Protein AF-A0A1B8X0Z5-F1 (afdb_monomer_lite)

Radius of gyration: 20.13 Å; chains: 1; bounding box: 53×39×44 Å

Structure (mmCIF, N/CA/C/O backbone):
data_AF-A0A1B8X0Z5-F1
#
_entry.id   AF-A0A1B8X0Z5-F1
#
loop_
_atom_site.group_PDB
_atom_site.id
_atom_site.type_symbol
_atom_site.label_atom_id
_atom_site.label_alt_id
_atom_site.label_comp_id
_atom_site.label_asym_id
_atom_site.label_entity_id
_atom_site.label_seq_id
_atom_site.pdbx_PDB_ins_code
_atom_site.Cartn_x
_atom_site.Cartn_y
_atom_site.Cartn_z
_atom_site.occupancy
_atom_site.B_iso_or_equiv
_atom_site.auth_seq_id
_atom_site.auth_comp_id
_atom_site.auth_asym_id
_atom_site.auth_atom_id
_atom_site.pdbx_PDB_model_num
ATOM 1 N N . MET A 1 1 ? -44.911 -23.097 -28.411 1.00 46.66 1 MET A N 1
ATOM 2 C CA . MET A 1 1 ? -45.137 -22.962 -26.957 1.00 46.66 1 MET A CA 1
ATOM 3 C C . MET A 1 1 ? -43.966 -23.607 -26.243 1.00 46.66 1 MET A C 1
ATOM 5 O O . MET A 1 1 ? -43.732 -24.787 -26.460 1.00 46.66 1 MET A O 1
ATOM 9 N N . ILE A 1 2 ? -43.201 -22.825 -25.483 1.00 51.16 2 ILE A N 1
ATOM 10 C CA . ILE A 1 2 ? -42.124 -23.308 -24.607 1.00 51.16 2 ILE A CA 1
ATOM 11 C C . ILE A 1 2 ? -42.709 -23.283 -23.184 1.00 51.16 2 ILE A C 1
ATOM 13 O O . ILE A 1 2 ? -43.370 -22.294 -22.869 1.00 51.16 2 ILE A O 1
ATOM 17 N N . PRO A 1 3 ? -42.548 -24.329 -22.352 1.00 51.81 3 PRO A N 1
ATOM 18 C CA . PRO A 1 3 ?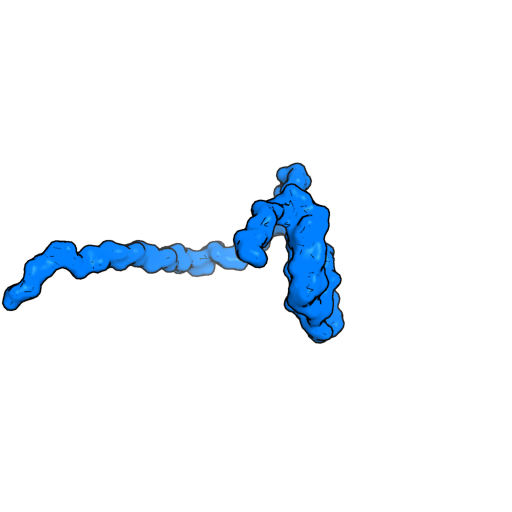 -43.066 -24.321 -20.986 1.00 51.81 3 PRO A CA 1
ATOM 19 C C . PRO A 1 3 ? -42.430 -23.184 -20.181 1.00 51.81 3 PRO A C 1
ATOM 21 O O . PRO A 1 3 ? -41.209 -23.033 -20.189 1.00 51.81 3 PRO A O 1
ATOM 24 N N . GLU A 1 4 ? -43.252 -22.405 -19.482 1.00 57.31 4 GLU A N 1
ATOM 25 C CA . GLU A 1 4 ? -42.855 -21.169 -18.786 1.00 57.31 4 GLU A CA 1
ATOM 26 C C . GLU A 1 4 ? -42.009 -21.398 -17.516 1.00 57.31 4 GLU A C 1
ATOM 28 O O . GLU A 1 4 ? -41.686 -20.460 -16.798 1.00 57.31 4 GLU A O 1
ATOM 33 N N . ASP A 1 5 ? -41.580 -22.633 -17.250 1.00 59.38 5 ASP A N 1
ATOM 34 C CA . ASP A 1 5 ? -40.934 -23.029 -15.990 1.00 59.38 5 ASP A CA 1
ATOM 35 C C . ASP A 1 5 ? -39.395 -22.896 -16.000 1.00 59.38 5 ASP A C 1
ATOM 37 O O . ASP A 1 5 ? -38.677 -23.502 -15.206 1.00 59.38 5 ASP A O 1
ATOM 41 N N . LYS A 1 6 ? -38.856 -22.094 -16.925 1.00 55.28 6 LYS A N 1
ATOM 42 C CA . LYS A 1 6 ? -37.438 -21.689 -16.948 1.00 55.28 6 LYS A CA 1
ATOM 43 C C . LYS A 1 6 ? -37.275 -20.178 -17.084 1.00 55.28 6 LYS A C 1
ATOM 45 O O . LYS A 1 6 ? -36.418 -19.700 -17.823 1.00 55.28 6 LYS A O 1
ATOM 50 N N . VAL A 1 7 ? -38.083 -19.411 -16.356 1.00 57.94 7 VAL A N 1
ATOM 51 C CA . VAL A 1 7 ? -37.730 -18.019 -16.066 1.00 57.94 7 VAL A CA 1
ATOM 52 C C . VAL A 1 7 ? -36.591 -18.068 -15.052 1.00 57.94 7 VAL A C 1
ATOM 54 O O . VAL A 1 7 ? -36.818 -18.241 -13.853 1.00 57.94 7 VAL A O 1
ATOM 57 N N . GLU A 1 8 ? -35.350 -17.978 -15.535 1.00 60.44 8 GLU A N 1
ATOM 58 C CA . GLU A 1 8 ? -34.213 -17.624 -14.687 1.00 60.44 8 GLU A CA 1
ATOM 59 C C . GLU A 1 8 ? -34.641 -16.431 -13.834 1.00 60.44 8 GLU A C 1
ATOM 61 O O . GLU A 1 8 ? -34.981 -15.367 -14.358 1.00 60.44 8 GLU A O 1
ATOM 66 N N . LYS A 1 9 ? -34.685 -16.617 -12.510 1.00 60.44 9 LYS A N 1
ATOM 67 C CA . LYS A 1 9 ? -34.874 -15.506 -11.583 1.00 60.44 9 LYS A CA 1
ATOM 68 C C . LYS A 1 9 ? -33.681 -14.585 -11.780 1.00 60.44 9 LYS A C 1
ATOM 70 O O . LYS A 1 9 ? -32.622 -14.823 -11.205 1.00 60.44 9 LYS A O 1
ATOM 75 N N . LYS A 1 10 ? -33.852 -13.566 -12.625 1.00 59.06 10 LYS A N 1
ATOM 76 C CA . LYS A 1 10 ? -32.898 -12.476 -12.790 1.00 59.06 10 LYS A CA 1
ATOM 77 C C . LYS A 1 10 ? -32.667 -11.935 -11.382 1.00 59.06 10 LYS A C 1
ATOM 79 O O . LYS A 1 10 ? -33.594 -11.392 -10.778 1.00 59.06 10 LYS A O 1
ATOM 84 N N . LEU A 1 11 ? -31.488 -12.198 -10.811 1.00 58.56 11 LEU A N 1
ATOM 85 C CA . LEU A 1 11 ? -31.127 -11.607 -9.529 1.00 58.56 11 LEU A CA 1
ATOM 86 C C . LEU A 1 11 ? -31.308 -10.094 -9.683 1.00 58.56 11 LEU A C 1
ATOM 88 O O . LEU A 1 11 ? -30.933 -9.562 -10.733 1.00 58.56 11 LEU A O 1
ATOM 92 N N . PRO A 1 12 ? -31.942 -9.413 -8.714 1.00 63.94 12 PRO A N 1
ATOM 93 C CA . PRO A 1 12 ? -32.139 -7.979 -8.819 1.00 63.94 12 PRO A CA 1
ATOM 94 C C . PRO A 1 12 ? -30.773 -7.331 -9.033 1.00 63.94 12 PRO A C 1
ATOM 96 O O . PRO A 1 12 ? -29.842 -7.570 -8.264 1.00 63.94 12 PRO A O 1
ATOM 99 N N . GLU A 1 13 ? -30.652 -6.565 -10.116 1.00 57.97 13 GLU A N 1
ATOM 100 C CA . GLU A 1 13 ? -29.447 -5.792 -10.389 1.00 57.97 13 GLU A CA 1
ATOM 101 C C . GLU A 1 13 ? -29.187 -4.897 -9.166 1.00 57.97 13 GLU A C 1
ATOM 103 O O . GLU A 1 13 ? -30.142 -4.307 -8.638 1.00 57.97 13 GLU A O 1
ATOM 108 N N . PRO A 1 14 ? -27.945 -4.849 -8.647 1.00 58.75 14 PRO A N 1
ATOM 109 C CA . PRO A 1 14 ? -27.643 -4.053 -7.469 1.00 58.75 14 PRO A CA 1
ATOM 110 C C . PRO A 1 14 ? -28.035 -2.605 -7.758 1.00 58.75 14 PRO A C 1
ATOM 112 O O . PRO A 1 14 ? -27.530 -1.989 -8.695 1.00 58.75 14 PRO A O 1
ATOM 115 N N . LYS A 1 15 ? -28.983 -2.073 -6.979 1.00 58.41 15 LYS A N 1
ATOM 116 C CA . LYS A 1 15 ? -29.361 -0.662 -7.053 1.00 58.41 15 LYS A CA 1
ATOM 117 C C . LYS A 1 15 ? -28.195 0.146 -6.504 1.00 58.41 15 LYS A C 1
ATOM 119 O O . LYS A 1 15 ? -28.027 0.222 -5.294 1.00 58.41 15 LYS A O 1
ATOM 124 N N . VAL A 1 16 ? -27.385 0.687 -7.404 1.00 56.75 16 VAL A N 1
ATOM 125 C CA . VAL A 1 16 ? -26.374 1.685 -7.070 1.00 56.75 16 VAL A CA 1
ATOM 126 C C . VAL A 1 16 ? -27.131 2.985 -6.812 1.00 56.75 16 VAL A C 1
ATOM 128 O O . VAL A 1 16 ? -27.686 3.574 -7.738 1.00 56.75 16 VAL A O 1
ATOM 131 N N . ASP A 1 17 ? -27.255 3.374 -5.550 1.00 61.19 17 ASP A N 1
ATOM 132 C CA . ASP A 1 17 ? -27.674 4.718 -5.185 1.00 61.19 17 ASP A CA 1
ATOM 133 C C . ASP A 1 17 ? -26.505 5.683 -5.444 1.00 61.19 17 ASP A C 1
ATOM 135 O O . ASP A 1 17 ? -25.356 5.412 -5.106 1.00 61.19 17 ASP A O 1
ATOM 139 N N . GLU A 1 18 ? -26.787 6.824 -6.076 1.00 53.16 18 GLU A N 1
ATOM 140 C CA . GLU A 1 18 ? -25.798 7.870 -6.412 1.00 53.16 18 GLU A CA 1
ATOM 141 C C . GLU A 1 18 ? -25.047 8.425 -5.175 1.00 53.16 18 GLU A C 1
ATOM 143 O O . GLU A 1 18 ? -24.072 9.158 -5.317 1.00 53.16 18 GLU A O 1
ATOM 148 N N . GLU A 1 19 ? -25.458 8.062 -3.953 1.00 55.09 19 GLU A N 1
ATOM 149 C CA . GLU A 1 19 ? -24.892 8.551 -2.690 1.00 55.09 19 GLU A CA 1
ATOM 150 C C . GLU A 1 19 ? -23.940 7.575 -1.963 1.00 55.09 19 GLU A C 1
ATOM 152 O O . GLU A 1 19 ? -23.361 7.962 -0.946 1.00 55.09 19 GLU A O 1
ATOM 157 N N . SER A 1 20 ? -23.689 6.353 -2.452 1.00 49.50 20 SER A N 1
ATOM 158 C CA . SER A 1 20 ? -22.900 5.359 -1.692 1.00 49.50 20 SER A CA 1
ATOM 159 C C . SER A 1 20 ? -21.604 4.900 -2.372 1.00 49.50 20 SER A C 1
ATOM 161 O O . SER A 1 20 ? -21.363 3.718 -2.602 1.00 49.50 20 SER A O 1
ATOM 163 N N . PHE A 1 21 ? -20.699 5.847 -2.633 1.00 50.53 21 PHE A N 1
ATOM 164 C CA . PHE A 1 21 ? -19.259 5.552 -2.758 1.00 50.53 21 PHE A CA 1
ATOM 165 C C . PHE A 1 21 ? -18.401 6.452 -1.868 1.00 50.53 21 PHE A C 1
ATOM 167 O O . PHE A 1 21 ? -17.218 6.678 -2.134 1.00 50.53 21 PHE A O 1
ATOM 174 N N . VAL A 1 22 ? -18.963 6.973 -0.777 1.00 55.00 22 VAL A N 1
ATOM 175 C CA . VAL A 1 22 ? -18.130 7.631 0.226 1.00 55.00 22 VAL A CA 1
ATOM 176 C C . VAL A 1 22 ? -17.447 6.529 1.025 1.00 55.00 22 VAL A C 1
ATOM 178 O O . VAL A 1 22 ? -18.069 5.876 1.857 1.00 55.00 22 VAL A O 1
ATOM 181 N N . ALA A 1 23 ? -16.165 6.288 0.740 1.00 57.59 23 ALA A N 1
ATOM 182 C CA . ALA A 1 23 ? -15.333 5.414 1.556 1.00 57.59 23 ALA A CA 1
ATOM 183 C C . ALA A 1 23 ? -15.333 5.946 2.996 1.00 57.59 23 ALA A C 1
ATOM 185 O O . ALA A 1 23 ? -14.591 6.874 3.323 1.00 57.59 23 ALA A O 1
ATOM 186 N N . THR A 1 24 ? -16.177 5.375 3.852 1.00 60.47 24 THR A N 1
ATOM 187 C CA . THR A 1 24 ? -16.131 5.635 5.286 1.00 60.47 24 THR A CA 1
ATOM 188 C C . THR A 1 24 ? -14.749 5.230 5.798 1.00 60.47 24 THR A C 1
ATOM 190 O O . THR A 1 24 ? -14.260 4.166 5.398 1.00 60.47 24 THR A O 1
ATOM 193 N N . PRO A 1 25 ? -14.097 6.042 6.651 1.00 64.19 25 PRO A N 1
ATOM 194 C CA . PRO A 1 25 ? -12.833 5.660 7.270 1.00 64.19 25 PRO A CA 1
ATOM 195 C C . PRO A 1 25 ? -12.952 4.275 7.910 1.00 64.19 25 PRO A C 1
ATOM 197 O O . PRO A 1 25 ? -13.955 3.985 8.570 1.00 64.19 25 PRO A O 1
ATOM 200 N N . HIS A 1 26 ? -11.958 3.409 7.698 1.00 65.81 26 HIS A N 1
ATOM 201 C CA . HIS A 1 26 ? -11.931 2.127 8.387 1.00 65.81 26 HIS A CA 1
ATOM 202 C C . HIS A 1 26 ? -11.695 2.423 9.870 1.00 65.81 26 HIS A C 1
ATOM 204 O O . HIS A 1 26 ? -10.708 3.062 10.226 1.00 65.81 26 HIS A O 1
ATOM 210 N N . ASN A 1 27 ? -12.650 2.039 10.721 1.00 62.50 27 ASN A N 1
ATOM 211 C CA . ASN A 1 27 ? -12.583 2.263 12.161 1.00 62.50 27 ASN A CA 1
ATOM 212 C C . ASN A 1 27 ? -12.195 0.945 12.853 1.00 62.50 27 ASN A C 1
ATOM 214 O O . ASN A 1 27 ? -13.104 0.208 13.258 1.00 62.50 27 ASN A O 1
ATOM 218 N N . PRO A 1 28 ? -10.888 0.643 12.964 1.00 57.62 28 PRO A N 1
ATOM 219 C CA . PRO A 1 28 ? -10.386 -0.656 13.402 1.00 57.62 28 PRO A CA 1
ATOM 220 C C . PRO A 1 28 ? -10.960 -1.073 14.763 1.00 57.62 28 PRO A C 1
ATOM 222 O O . PRO A 1 28 ? -11.045 -0.261 15.695 1.00 57.62 28 PRO A O 1
ATOM 225 N N . LYS A 1 29 ? -11.397 -2.333 14.875 1.00 57.50 29 LYS A N 1
ATOM 226 C CA . LYS A 1 29 ? -11.906 -2.943 16.119 1.00 57.50 29 LYS A CA 1
ATOM 227 C C . LYS A 1 29 ? -11.453 -4.408 16.195 1.00 57.50 29 LYS A C 1
ATOM 229 O O . LYS A 1 29 ? -12.197 -5.298 15.798 1.00 57.50 29 LYS A O 1
ATOM 234 N N . GLY A 1 30 ? -10.296 -4.665 16.807 1.00 65.25 30 GLY A N 1
ATOM 235 C CA . GLY A 1 30 ? -9.837 -6.023 17.138 1.00 65.25 30 GLY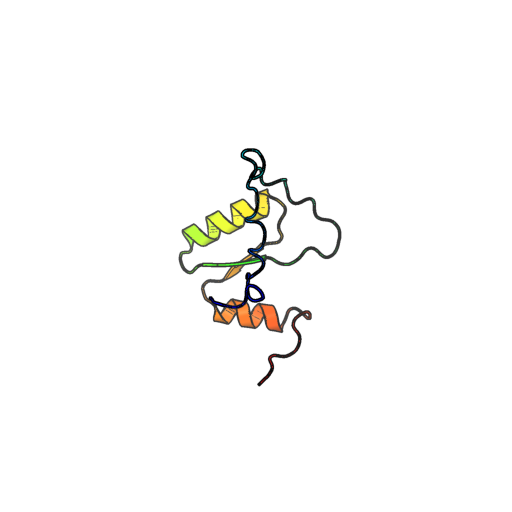 A CA 1
ATOM 236 C C . GLY A 1 30 ? -8.836 -6.599 16.133 1.00 65.25 30 GLY A C 1
ATOM 237 O O . GLY A 1 30 ? -7.867 -5.927 15.792 1.00 65.25 30 GLY A O 1
ATOM 238 N N . ASP A 1 31 ? -9.046 -7.852 15.715 1.00 66.44 31 ASP A N 1
ATOM 239 C CA . ASP A 1 31 ? -8.202 -8.596 14.764 1.00 66.44 31 ASP A CA 1
ATOM 240 C C . ASP A 1 31 ? -8.421 -8.108 13.319 1.00 66.44 31 ASP A C 1
ATOM 242 O O . ASP A 1 31 ? -8.985 -8.816 12.479 1.00 66.44 31 ASP A O 1
ATOM 246 N N . ASP A 1 32 ? -8.025 -6.870 13.024 1.00 68.69 32 ASP A N 1
ATOM 247 C CA . ASP A 1 32 ? -8.223 -6.308 11.688 1.00 68.69 32 ASP A CA 1
ATOM 248 C C . ASP A 1 32 ? -7.390 -7.062 10.629 1.00 68.69 32 ASP A C 1
ATOM 250 O O . ASP A 1 32 ? -6.220 -7.399 10.859 1.00 68.69 32 ASP A O 1
ATOM 254 N N . PRO A 1 33 ? -7.970 -7.341 9.446 1.00 78.94 33 PRO A N 1
ATOM 255 C CA . PRO A 1 33 ? -7.312 -8.131 8.418 1.00 78.94 33 PRO A CA 1
ATOM 256 C C . PRO A 1 33 ? -6.103 -7.391 7.840 1.00 78.94 33 PRO A C 1
ATOM 258 O O . PRO A 1 33 ? -6.176 -6.220 7.468 1.00 78.94 33 PRO A O 1
ATOM 261 N N . LEU A 1 34 ? -4.993 -8.115 7.696 1.00 86.44 34 LEU A N 1
ATOM 262 C CA . LEU A 1 34 ? -3.824 -7.640 6.965 1.00 86.44 34 LEU A CA 1
ATOM 263 C C . LEU A 1 34 ? -4.162 -7.491 5.475 1.00 86.44 34 LEU A C 1
ATOM 265 O O . LEU A 1 34 ? -4.519 -8.468 4.812 1.00 86.44 34 LEU A O 1
ATOM 269 N N . VAL A 1 35 ? -3.988 -6.287 4.933 1.00 91.56 35 VAL A N 1
ATOM 270 C CA . VAL A 1 35 ? -4.107 -6.015 3.495 1.00 91.56 35 VAL A CA 1
ATOM 271 C C . VAL A 1 35 ? -2.741 -6.193 2.834 1.00 91.56 35 VAL A C 1
ATOM 273 O O . VAL A 1 35 ? -1.758 -5.578 3.242 1.00 91.56 35 VAL A O 1
ATOM 276 N N . VAL A 1 36 ? -2.667 -7.014 1.787 1.00 94.50 36 VAL A N 1
ATOM 277 C CA . VAL A 1 36 ? -1.440 -7.208 0.998 1.00 94.50 36 VAL A CA 1
ATOM 278 C C . VAL A 1 36 ? -1.618 -6.550 -0.367 1.00 94.50 36 VAL A C 1
ATOM 280 O O . VAL A 1 36 ? -2.481 -6.954 -1.142 1.00 94.50 36 VAL A O 1
ATOM 283 N N . VAL A 1 37 ? -0.795 -5.545 -0.665 1.00 96.31 37 VAL A N 1
ATOM 284 C CA . VAL A 1 37 ? -0.754 -4.861 -1.964 1.00 96.31 37 VAL A CA 1
ATOM 285 C C . VAL A 1 37 ? 0.315 -5.520 -2.826 1.00 96.31 37 VAL A C 1
ATOM 287 O O . VAL A 1 37 ? 1.499 -5.425 -2.510 1.00 96.31 37 VAL A O 1
ATOM 290 N N . ALA A 1 38 ? -0.094 -6.192 -3.901 1.00 96.69 38 ALA A N 1
ATOM 291 C CA . ALA A 1 38 ? 0.814 -6.766 -4.890 1.00 96.69 38 ALA A CA 1
ATOM 292 C C . ALA A 1 38 ? 0.912 -5.839 -6.102 1.00 96.69 38 ALA A C 1
ATOM 294 O O . ALA A 1 38 ? -0.025 -5.762 -6.891 1.00 96.69 38 ALA A O 1
ATOM 295 N N . GLU A 1 39 ? 2.030 -5.131 -6.215 1.00 97.69 39 GLU A N 1
ATOM 296 C CA . GLU A 1 39 ? 2.239 -4.076 -7.209 1.00 97.69 39 GLU A CA 1
ATOM 297 C C . GLU A 1 39 ? 3.725 -4.039 -7.571 1.00 97.69 39 GLU A C 1
ATOM 299 O O . GLU A 1 39 ? 4.566 -3.928 -6.675 1.00 97.69 39 GLU A O 1
ATOM 304 N N . ASP A 1 40 ? 4.062 -4.182 -8.850 1.00 96.56 40 ASP A N 1
ATOM 305 C CA . ASP A 1 40 ? 5.442 -4.302 -9.326 1.00 96.56 40 ASP A CA 1
ATOM 306 C C . ASP A 1 40 ? 6.114 -2.935 -9.504 1.00 96.56 40 ASP A C 1
ATOM 308 O O . ASP A 1 40 ? 7.323 -2.820 -9.271 1.00 96.56 40 ASP A O 1
ATOM 312 N N . ASP A 1 41 ? 5.346 -1.881 -9.796 1.00 98.31 41 ASP A N 1
ATOM 313 C CA . ASP A 1 41 ? 5.878 -0.520 -9.837 1.00 98.31 41 ASP A CA 1
ATOM 314 C C . ASP A 1 41 ? 6.062 0.063 -8.418 1.00 98.31 41 ASP A C 1
ATOM 316 O O . ASP A 1 41 ? 5.101 0.208 -7.653 1.00 98.31 41 ASP A O 1
ATOM 320 N N . PRO A 1 42 ? 7.288 0.465 -8.029 1.00 97.56 42 PRO A N 1
ATOM 321 C CA . PRO A 1 42 ? 7.557 0.929 -6.672 1.00 97.56 42 PRO A CA 1
ATOM 322 C C . PRO A 1 42 ? 6.818 2.226 -6.313 1.00 97.56 42 PRO A C 1
ATOM 324 O O . PRO A 1 42 ? 6.464 2.405 -5.147 1.00 97.56 42 PRO A O 1
ATOM 327 N N . LYS A 1 43 ? 6.554 3.116 -7.281 1.00 98.06 43 LYS A N 1
ATOM 328 C CA . LYS A 1 43 ? 5.874 4.396 -7.017 1.00 98.06 43 LYS A CA 1
ATOM 329 C C . LYS A 1 43 ? 4.373 4.196 -6.825 1.00 98.06 43 LYS A C 1
ATOM 331 O O . LYS A 1 43 ? 3.787 4.781 -5.915 1.00 98.06 43 LYS A O 1
ATOM 336 N N . SER A 1 44 ? 3.763 3.349 -7.651 1.00 98.19 44 SER A N 1
ATOM 337 C CA . SER A 1 44 ? 2.371 2.918 -7.516 1.00 98.19 44 SER A CA 1
ATOM 338 C C . SER A 1 44 ? 2.152 2.242 -6.161 1.00 98.19 44 SER A C 1
ATOM 340 O O . SER A 1 44 ? 1.252 2.621 -5.405 1.00 98.19 44 SER A O 1
ATOM 342 N N . ARG A 1 45 ? 3.049 1.320 -5.786 1.00 98.06 45 ARG A N 1
ATOM 343 C CA . ARG A 1 45 ? 2.979 0.602 -4.508 1.00 98.06 45 ARG A CA 1
ATOM 344 C C . ARG A 1 45 ? 3.046 1.547 -3.311 1.00 98.06 45 ARG A C 1
ATOM 346 O O . ARG A 1 45 ? 2.238 1.424 -2.393 1.00 98.06 45 ARG A O 1
ATOM 353 N N . GLU A 1 46 ? 3.974 2.501 -3.325 1.00 98.12 46 GLU A N 1
ATOM 354 C CA . GLU A 1 46 ? 4.103 3.514 -2.271 1.00 98.12 46 GLU A CA 1
ATOM 355 C C . GLU A 1 46 ? 2.822 4.350 -2.122 1.00 98.12 46 GLU A C 1
ATOM 357 O O . GLU A 1 46 ? 2.307 4.504 -1.009 1.00 98.12 46 GLU A O 1
ATOM 362 N N . LEU A 1 47 ? 2.263 4.825 -3.240 1.00 98.06 47 LEU A N 1
ATOM 363 C CA . LEU A 1 47 ? 1.020 5.594 -3.246 1.00 98.06 47 LEU A CA 1
ATOM 364 C C . LEU A 1 47 ? -0.143 4.797 -2.636 1.00 98.06 47 LEU A C 1
ATOM 366 O O . LEU A 1 47 ? -0.855 5.308 -1.766 1.00 98.06 47 LEU A O 1
ATOM 370 N N . MET A 1 48 ? -0.322 3.539 -3.046 1.00 97.62 48 MET A N 1
ATOM 371 C CA . MET A 1 48 ? -1.391 2.679 -2.524 1.00 97.62 48 MET A CA 1
ATOM 372 C C . MET A 1 48 ? -1.255 2.441 -1.017 1.00 97.62 48 MET A C 1
ATOM 374 O O . MET A 1 48 ? -2.247 2.524 -0.287 1.00 97.62 48 MET A O 1
ATOM 378 N N . LEU A 1 49 ? -0.035 2.195 -0.530 1.00 96.56 49 LEU A N 1
ATOM 379 C CA . LEU A 1 49 ? 0.222 1.999 0.899 1.00 96.56 49 LEU A CA 1
ATOM 380 C C . LEU A 1 49 ? -0.102 3.254 1.714 1.00 96.56 49 LEU A C 1
ATOM 382 O O . LEU A 1 49 ? -0.747 3.147 2.761 1.00 96.56 49 LEU A O 1
ATOM 386 N N . ALA A 1 50 ? 0.276 4.438 1.228 1.00 95.50 50 ALA A N 1
ATOM 387 C CA . ALA A 1 50 ? -0.052 5.704 1.883 1.00 95.50 50 ALA A CA 1
ATOM 388 C C . ALA A 1 50 ? -1.574 5.949 1.927 1.00 95.50 50 ALA A C 1
ATOM 390 O O . ALA A 1 50 ? -2.124 6.340 2.963 1.00 95.50 50 ALA A O 1
ATOM 391 N N . MET A 1 51 ? -2.282 5.653 0.834 1.00 94.62 51 MET A N 1
ATOM 392 C CA . MET A 1 51 ? -3.741 5.784 0.762 1.00 94.62 51 MET A CA 1
ATOM 393 C C . MET A 1 51 ? -4.465 4.828 1.717 1.00 94.62 51 MET A C 1
ATOM 395 O O . MET A 1 51 ? -5.406 5.237 2.392 1.00 94.62 51 MET A O 1
ATOM 399 N N . LEU A 1 52 ? -4.035 3.570 1.806 1.00 92.25 52 LEU A N 1
ATOM 400 C CA . LEU A 1 52 ? -4.639 2.586 2.709 1.00 92.25 52 LEU A CA 1
ATOM 401 C C . LEU A 1 52 ? -4.345 2.915 4.177 1.00 92.25 52 LEU A C 1
ATOM 403 O O . LEU A 1 52 ? -5.259 2.922 5.003 1.00 92.25 52 LEU A O 1
ATOM 407 N N . SER A 1 53 ? -3.101 3.283 4.483 1.00 88.81 53 SER A N 1
ATOM 408 C CA . SER A 1 53 ? -2.694 3.660 5.841 1.00 88.81 53 SER A CA 1
ATOM 409 C C . SER A 1 53 ? -3.456 4.891 6.336 1.00 88.81 53 SER A C 1
ATOM 411 O O . SER A 1 53 ? -3.962 4.893 7.456 1.00 88.81 53 SER A O 1
ATOM 413 N N . SER A 1 54 ? -3.627 5.916 5.490 1.00 87.44 54 SER A N 1
ATOM 414 C CA . SER A 1 54 ? -4.403 7.119 5.850 1.00 87.44 54 SER A CA 1
ATOM 415 C C . SER A 1 54 ? -5.889 6.840 6.104 1.00 87.44 54 SER A C 1
ATOM 417 O O . SER A 1 54 ? -6.559 7.634 6.763 1.00 87.44 54 SER A O 1
ATOM 419 N N . LYS A 1 55 ? -6.402 5.701 5.625 1.00 86.44 55 LYS A N 1
ATOM 420 C CA . LYS A 1 55 ? -7.768 5.230 5.876 1.00 86.44 55 LYS A CA 1
ATOM 421 C C . LYS A 1 55 ? -7.883 4.264 7.058 1.00 86.44 55 LYS A C 1
ATOM 423 O O . LYS A 1 55 ? -8.995 3.820 7.318 1.00 86.44 55 LYS A O 1
ATOM 428 N N . GLY A 1 56 ? -6.785 3.961 7.756 1.00 86.25 56 GLY A N 1
ATOM 429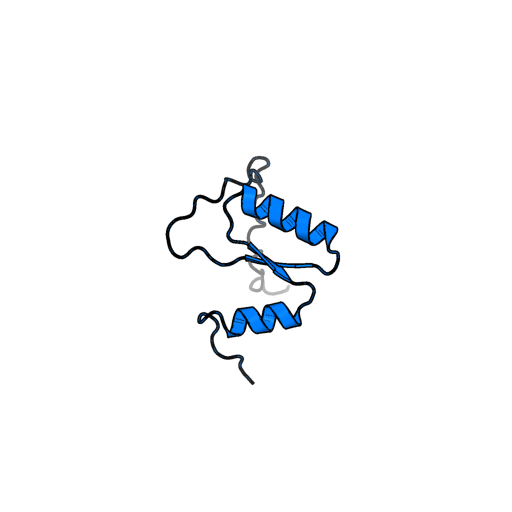 C CA . GLY A 1 56 ? -6.767 3.104 8.947 1.00 86.25 56 GLY A CA 1
ATOM 430 C C . GLY A 1 56 ? -6.511 1.618 8.681 1.00 86.25 56 GLY A C 1
ATOM 431 O O . GLY A 1 56 ? -6.633 0.819 9.604 1.00 86.25 56 GLY A O 1
ATOM 432 N N . TYR A 1 57 ? -6.160 1.224 7.453 1.00 88.50 57 TYR A N 1
ATOM 433 C CA . TYR A 1 57 ? -5.839 -0.171 7.138 1.00 88.50 57 TYR A CA 1
ATOM 434 C C . TYR A 1 57 ? -4.410 -0.534 7.552 1.00 88.50 57 TYR A C 1
ATOM 436 O O . TYR A 1 57 ? -3.470 0.220 7.297 1.00 88.50 57 TYR A O 1
ATOM 444 N N . HIS A 1 58 ? -4.229 -1.744 8.085 1.00 88.88 58 HIS A N 1
ATOM 445 C CA . HIS A 1 58 ? -2.913 -2.368 8.203 1.00 88.88 58 HIS A CA 1
ATOM 446 C C . HIS A 1 58 ? -2.538 -2.984 6.849 1.00 88.88 58 HIS A C 1
ATOM 448 O O . HIS A 1 58 ? -2.999 -4.072 6.505 1.00 88.88 58 HIS A O 1
ATOM 454 N N . ALA A 1 59 ? -1.718 -2.276 6.068 1.00 92.12 59 ALA A N 1
ATOM 455 C CA . ALA A 1 59 ? -1.310 -2.701 4.731 1.00 92.12 59 ALA A CA 1
ATOM 456 C C . ALA A 1 59 ? 0.201 -2.961 4.625 1.00 92.12 59 ALA A C 1
ATOM 458 O O . ALA A 1 59 ? 1.006 -2.205 5.168 1.00 92.12 59 ALA A O 1
ATOM 459 N N . ILE A 1 60 ? 0.583 -3.997 3.874 1.00 95.38 60 ILE A N 1
ATOM 460 C CA . ILE A 1 60 ? 1.972 -4.280 3.479 1.00 95.38 60 ILE A CA 1
ATOM 461 C C . ILE A 1 60 ? 2.087 -4.417 1.960 1.00 95.38 60 ILE A C 1
ATOM 463 O O . ILE A 1 60 ? 1.153 -4.862 1.294 1.00 95.38 60 ILE A O 1
ATOM 467 N N . GLY A 1 61 ? 3.238 -4.031 1.408 1.00 96.31 61 GLY A N 1
ATOM 468 C CA . GLY A 1 61 ? 3.509 -4.092 -0.027 1.00 96.31 61 GLY A CA 1
ATOM 469 C C . GLY A 1 61 ? 4.404 -5.265 -0.405 1.00 96.31 61 GLY A C 1
ATOM 470 O O . GLY A 1 61 ? 5.380 -5.558 0.286 1.00 96.31 61 GLY A O 1
ATOM 471 N N . VAL A 1 62 ? 4.102 -5.891 -1.537 1.00 97.44 62 VAL A N 1
ATOM 472 C CA . VAL A 1 62 ? 4.950 -6.878 -2.207 1.00 97.44 62 VAL A CA 1
ATOM 473 C C . VAL A 1 62 ? 5.049 -6.563 -3.694 1.00 97.44 62 VAL A C 1
ATOM 475 O O . VAL A 1 62 ? 4.159 -5.943 -4.266 1.00 97.44 62 VAL A O 1
ATOM 478 N N . GLU A 1 63 ? 6.134 -6.999 -4.321 1.00 97.12 63 GLU A N 1
ATOM 479 C CA . GLU A 1 63 ? 6.420 -6.707 -5.731 1.00 97.12 63 GLU A CA 1
ATOM 480 C C . GLU A 1 63 ? 5.846 -7.774 -6.664 1.00 97.12 63 GLU A C 1
ATOM 482 O O . GLU A 1 63 ? 5.666 -7.543 -7.855 1.00 97.12 63 GLU A O 1
ATOM 487 N N . ARG A 1 64 ? 5.614 -8.987 -6.144 1.00 94.25 64 ARG A N 1
ATOM 488 C CA . ARG A 1 64 ? 5.271 -10.164 -6.950 1.00 94.25 64 ARG A CA 1
ATOM 489 C C . ARG A 1 64 ? 4.239 -11.057 -6.269 1.00 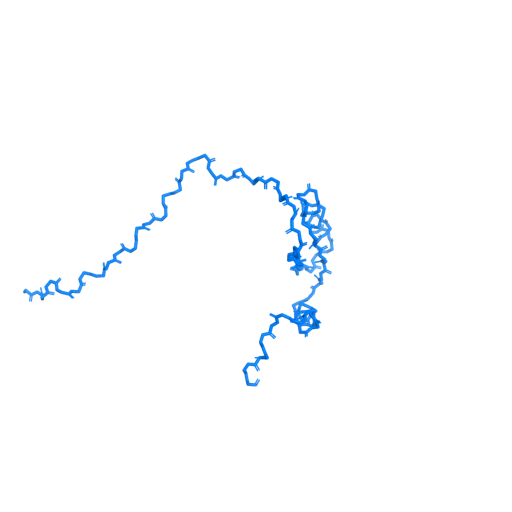94.25 64 ARG A C 1
ATOM 491 O O . ARG A 1 64 ? 4.220 -11.212 -5.049 1.00 94.25 64 ARG A O 1
ATOM 498 N N . GLY A 1 65 ? 3.418 -11.7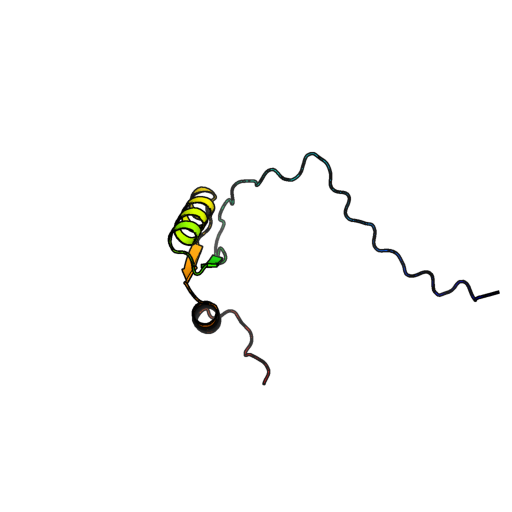29 -7.076 1.00 90.62 65 GLY A N 1
ATOM 499 C CA . GLY A 1 65 ? 2.343 -12.601 -6.585 1.00 90.62 65 GLY A CA 1
ATOM 500 C C . GLY A 1 65 ? 2.811 -13.800 -5.747 1.00 90.62 65 GLY A C 1
ATOM 501 O O . GLY A 1 65 ? 2.117 -14.220 -4.826 1.00 90.62 65 GLY A O 1
ATOM 502 N N . ASP A 1 66 ? 4.010 -14.337 -5.984 1.00 93.69 66 ASP A N 1
ATOM 503 C CA . ASP A 1 66 ? 4.556 -15.433 -5.167 1.00 93.69 66 ASP A CA 1
ATOM 504 C C . ASP A 1 66 ? 4.868 -15.002 -3.724 1.00 93.69 66 ASP A C 1
ATOM 506 O O . ASP A 1 66 ? 4.820 -15.825 -2.807 1.00 93.69 66 ASP A O 1
ATOM 510 N N . GLN A 1 67 ? 5.171 -13.721 -3.507 1.00 93.19 67 GLN A N 1
ATOM 511 C CA . GLN A 1 67 ? 5.358 -13.149 -2.176 1.00 93.19 67 GLN A CA 1
ATOM 512 C C . GLN A 1 67 ? 4.022 -13.090 -1.424 1.00 93.19 67 GLN A C 1
ATOM 514 O O . GLN A 1 67 ? 3.998 -13.413 -0.237 1.00 93.19 67 GLN A O 1
ATOM 519 N N . VAL A 1 68 ? 2.909 -12.802 -2.115 1.00 91.25 68 VAL A N 1
ATOM 520 C CA . VAL A 1 68 ? 1.552 -12.870 -1.536 1.00 91.25 68 VAL A CA 1
ATOM 521 C C . VAL A 1 68 ? 1.269 -14.275 -1.021 1.00 91.25 68 VAL A C 1
ATOM 523 O O . VAL A 1 68 ? 0.920 -14.445 0.141 1.00 91.25 68 VAL A O 1
ATOM 526 N N . ILE A 1 69 ? 1.498 -15.297 -1.851 1.00 89.12 69 ILE A N 1
ATOM 527 C CA . ILE A 1 69 ? 1.237 -16.698 -1.487 1.00 89.12 69 ILE A CA 1
ATOM 528 C C . ILE A 1 69 ? 2.049 -17.108 -0.248 1.00 89.12 69 ILE A C 1
ATOM 530 O O . ILE A 1 69 ? 1.532 -17.803 0.628 1.00 89.12 69 ILE A O 1
ATOM 534 N N . LYS A 1 70 ? 3.315 -16.676 -0.153 1.00 88.12 70 LYS A N 1
ATOM 535 C CA . LYS A 1 70 ? 4.165 -16.928 1.024 1.00 88.12 70 LYS A CA 1
ATOM 536 C C . LYS A 1 70 ? 3.595 -16.278 2.285 1.00 88.12 70 LYS A C 1
ATOM 538 O O . LYS A 1 70 ? 3.560 -16.927 3.325 1.00 88.12 70 LYS A O 1
ATOM 543 N N . ILE A 1 71 ? 3.124 -15.036 2.187 1.00 86.94 71 ILE A N 1
ATOM 544 C CA . ILE A 1 71 ? 2.493 -14.322 3.306 1.00 86.94 71 ILE A CA 1
ATOM 545 C C . ILE A 1 71 ? 1.204 -15.035 3.722 1.00 86.94 71 ILE A C 1
ATOM 547 O O . ILE A 1 71 ? 1.061 -15.393 4.887 1.00 86.94 71 ILE A O 1
ATOM 551 N N . SER A 1 72 ? 0.320 -15.345 2.771 1.00 83.06 72 SER A N 1
ATOM 552 C CA . SER A 1 72 ? -0.965 -16.006 3.028 1.00 83.06 72 SER A CA 1
ATOM 553 C C . SER A 1 72 ? -0.829 -17.372 3.705 1.00 83.06 72 SER A C 1
ATOM 555 O O . SER A 1 72 ? -1.684 -17.744 4.496 1.00 83.06 72 SER A O 1
ATOM 557 N N . ARG A 1 73 ? 0.236 -18.128 3.414 1.00 81.25 73 ARG A N 1
ATOM 558 C CA . ARG A 1 73 ? 0.493 -19.436 4.043 1.00 81.25 73 ARG A CA 1
ATOM 559 C C . ARG A 1 73 ? 1.072 -19.331 5.455 1.00 81.25 73 ARG A C 1
ATOM 561 O O . ARG A 1 73 ? 0.886 -20.251 6.243 1.00 81.25 73 ARG A O 1
ATOM 568 N N . ASN A 1 74 ? 1.781 -18.244 5.758 1.00 71.31 74 ASN A N 1
ATOM 569 C CA . ASN A 1 74 ? 2.396 -18.008 7.067 1.00 71.31 74 ASN A CA 1
ATOM 570 C C . ASN A 1 74 ? 1.438 -17.300 8.037 1.00 71.31 74 ASN A C 1
ATOM 572 O O . ASN A 1 74 ? 1.568 -17.433 9.253 1.00 71.31 74 ASN A O 1
ATOM 576 N N . SER A 1 75 ? 0.469 -16.556 7.509 1.00 66.06 75 SER A N 1
ATOM 577 C CA . SER A 1 75 ? -0.684 -16.069 8.257 1.00 66.06 75 SER A CA 1
ATOM 578 C C . SER A 1 75 ? -1.621 -17.254 8.495 1.00 66.06 75 SER A C 1
ATOM 580 O O . SER A 1 75 ? -2.144 -17.827 7.549 1.00 66.06 75 SER A O 1
ATOM 582 N N . ASN A 1 76 ? -1.808 -17.653 9.752 1.00 57.78 76 ASN A N 1
ATOM 583 C CA . ASN A 1 76 ? -2.433 -18.910 10.197 1.00 57.78 76 ASN A CA 1
ATOM 584 C C . ASN A 1 76 ? -3.954 -19.053 9.884 1.00 57.78 76 ASN A C 1
ATOM 586 O O . ASN A 1 76 ? -4.703 -19.54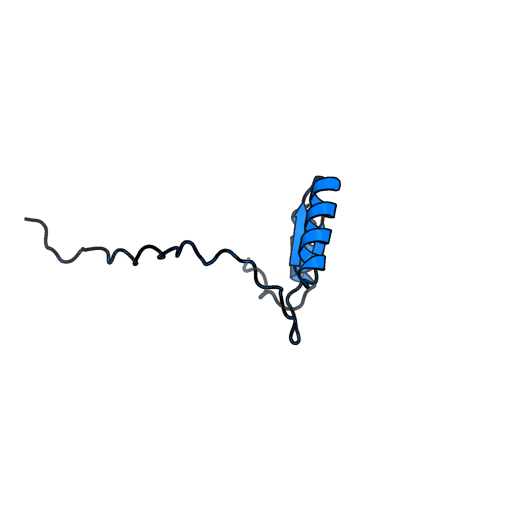7 10.720 1.00 57.78 76 ASN A O 1
ATOM 590 N N . HIS A 1 77 ? -4.445 -18.547 8.745 1.00 51.22 77 HIS A N 1
ATOM 591 C CA . HIS A 1 77 ? -5.868 -18.334 8.431 1.00 51.22 77 HIS A CA 1
ATOM 592 C C . HIS A 1 77 ? -6.317 -18.820 7.038 1.00 51.22 77 HIS A C 1
ATOM 594 O O . HIS A 1 77 ? -7.470 -18.590 6.677 1.00 51.22 77 HIS A O 1
ATOM 600 N N . LEU A 1 78 ? -5.482 -19.518 6.256 1.00 47.44 78 LEU A N 1
ATOM 601 C CA . LEU A 1 78 ? -5.988 -20.249 5.086 1.00 47.44 78 LEU A CA 1
ATOM 602 C C . LEU A 1 78 ? -6.085 -21.755 5.374 1.00 47.44 78 LEU A C 1
ATOM 604 O O . LEU A 1 78 ? -5.097 -22.340 5.826 1.00 47.44 78 LEU A O 1
ATOM 608 N N . PRO A 1 79 ? -7.232 -22.409 5.082 1.00 39.25 79 PRO A N 1
ATOM 609 C CA . PRO A 1 79 ? -7.266 -23.861 4.998 1.00 39.25 79 PRO A CA 1
ATOM 610 C C . PRO A 1 79 ? -6.239 -24.302 3.953 1.00 39.25 79 PRO A C 1
ATOM 612 O O . PRO A 1 79 ? -6.061 -23.641 2.926 1.00 39.25 79 PRO A O 1
ATOM 615 N N . SER A 1 80 ? -5.534 -25.392 4.259 1.00 42.25 80 SER A N 1
ATOM 616 C CA . SER A 1 80 ? -4.504 -25.979 3.405 1.00 42.25 80 SER A CA 1
ATOM 617 C C . SER A 1 80 ? -4.956 -25.990 1.941 1.00 42.25 80 SER A C 1
ATOM 619 O O . SER A 1 80 ? -6.110 -26.345 1.683 1.00 42.25 80 SER A O 1
ATOM 621 N N . PRO A 1 81 ? -4.091 -25.611 0.980 1.00 41.75 81 PRO A N 1
ATOM 622 C CA . PRO A 1 81 ? -4.448 -25.739 -0.422 1.00 41.75 81 PRO A CA 1
ATOM 623 C C . PRO A 1 81 ? -4.817 -27.201 -0.675 1.00 41.75 81 PRO A C 1
ATOM 625 O O . PRO A 1 81 ? -4.056 -28.103 -0.322 1.00 41.75 81 PRO A O 1
ATOM 628 N N . LEU A 1 82 ? -6.013 -27.434 -1.223 1.00 42.72 82 LEU A N 1
ATOM 629 C CA . LEU A 1 82 ? -6.289 -28.725 -1.824 1.00 42.72 82 LEU A CA 1
ATOM 630 C C . LEU A 1 82 ? -5.327 -28.883 -3.004 1.00 42.72 82 LEU A C 1
ATOM 632 O O . LEU A 1 82 ? -5.261 -28.003 -3.866 1.00 42.72 82 LEU A O 1
ATOM 636 N N . ILE A 1 83 ? -4.716 -30.068 -3.026 1.00 42.88 83 ILE A N 1
ATOM 637 C CA . ILE A 1 83 ? -3.846 -30.672 -4.045 1.00 42.88 83 ILE A CA 1
ATOM 638 C C . ILE A 1 83 ? -2.356 -30.338 -3.903 1.00 42.88 83 ILE A C 1
ATOM 640 O O . ILE A 1 83 ? -1.944 -29.182 -4.141 1.00 42.88 83 ILE A O 1
#

Sequence (83 aa):
MIPEDKVEKKLPEPKVDEESFVATPHNPKGDDPLVVVAEDDPKSRELMLAMLSSKGYHAIGVERGDQVIKISRNSNHLPSPLI

Secondary structure (DSSP, 8-state):
---STT----PPPP---TT----PPP---SSPPPEEEE-SSHHHHHHHHHHHHHTT--EEEESSHHHHHHHHHHSTTS-----

Foldseek 3Di:
DDPPPPPPPPDPDPPDDPPPPPPQQPDDDPPADEAEAADQDPVVQVVVVVVCVVSPHNYDYDNDPVVVVVVVVVPPPDDDDDD

pLDDT: mean 74.28, std 19.26, range [39.25, 98.31]